Protein AF-A0A5C5FSL6-F1 (afdb_monomer_lite)

pLDDT: mean 75.65, std 17.58, range [35.94, 98.44]

Radius of gyration: 34.52 Å; chains: 1; bounding box: 88×38×96 Å

Foldseek 3Di:
DDLDQLQQQDAQPPPRHGLDDDDDDDDDDPDRSLQQWWADPVGGIHGVVQQVVQCVVPPDPPFFGADPNPRDGDHTHRLPDDPPVCVVVDDNPSVVSVVVSVVVVVVVVVVVVVVVVVVVVVVVVVVVVVVVVVVVVVVVVVVVVVVVVVVVPPDPDD

Secondary structure (DSSP, 8-state):
-----GGGG-B-TTT--BSSPSS---------GGGGEEE-TTS-EEEHHHHHHHHHHS--TTSPPBPTTT--B-PPEETT---HHHHTTS--HHHHHHHHHHHHHHHHHHHHHHHHHHHHHHHHHHHHHHHHHHHHHHHHHHHHHHHHHHHTT-----

Structure (mmCIF, N/CA/C/O backbone):
data_AF-A0A5C5FSL6-F1
#
_entry.id   AF-A0A5C5FSL6-F1
#
loop_
_atom_site.group_PDB
_atom_site.id
_atom_site.type_symbol
_atom_site.label_atom_id
_atom_site.label_alt_id
_atom_site.label_comp_id
_atom_site.label_asym_id
_atom_site.label_entity_id
_atom_site.label_seq_id
_atom_site.pdbx_PDB_ins_code
_atom_site.Cartn_x
_atom_site.Cartn_y
_atom_site.Cartn_z
_atom_site.occupancy
_atom_site.B_iso_or_equiv
_atom_site.auth_seq_id
_atom_site.auth_comp_id
_atom_site.auth_asym_id
_atom_site.auth_atom_id
_atom_site.pdbx_PDB_model_num
ATOM 1 N N . MET A 1 1 ? -10.355 3.421 -8.256 1.00 41.97 1 MET A N 1
ATOM 2 C CA . MET A 1 1 ? -10.537 2.371 -7.232 1.00 41.97 1 MET A CA 1
ATOM 3 C C . MET A 1 1 ? -11.224 3.028 -6.047 1.00 41.97 1 MET A C 1
ATOM 5 O O . MET A 1 1 ? -10.697 4.019 -5.565 1.00 41.97 1 MET A O 1
ATOM 9 N N . GLN A 1 2 ? -12.430 2.599 -5.669 1.00 42.56 2 GLN A N 1
ATOM 10 C CA . GLN A 1 2 ? -13.112 3.145 -4.487 1.00 42.56 2 GLN A CA 1
ATOM 11 C C . GLN A 1 2 ? -12.369 2.689 -3.229 1.00 42.56 2 GLN A C 1
ATOM 13 O O . GLN A 1 2 ? -12.046 1.508 -3.112 1.00 42.56 2 GLN A O 1
ATOM 18 N N . ALA A 1 3 ? -12.081 3.621 -2.320 1.00 44.28 3 ALA A N 1
ATOM 19 C CA . ALA A 1 3 ? -11.552 3.295 -1.005 1.00 44.28 3 ALA A CA 1
ATOM 20 C C . ALA A 1 3 ? -12.640 2.539 -0.231 1.00 44.28 3 ALA A C 1
ATOM 22 O O . ALA A 1 3 ? -13.701 3.093 0.054 1.00 44.28 3 ALA A O 1
ATOM 23 N N . THR A 1 4 ? -12.411 1.254 0.032 1.00 58.28 4 THR A N 1
ATOM 24 C CA . THR A 1 4 ? -13.246 0.451 0.929 1.00 58.28 4 THR A CA 1
ATOM 25 C C . THR A 1 4 ? -13.266 1.090 2.314 1.00 58.28 4 THR A C 1
ATOM 27 O O . THR A 1 4 ? -12.236 1.580 2.775 1.00 58.28 4 THR A O 1
ATOM 30 N N . ASP A 1 5 ? -14.433 1.096 2.964 1.00 59.47 5 ASP A N 1
ATOM 31 C CA . ASP A 1 5 ? -14.588 1.595 4.334 1.00 59.47 5 ASP A CA 1
ATOM 32 C C . ASP A 1 5 ? -13.542 0.923 5.247 1.00 59.47 5 ASP A C 1
ATOM 34 O O . ASP A 1 5 ? -13.546 -0.305 5.368 1.00 59.47 5 ASP A O 1
ATOM 38 N N . PRO A 1 6 ? -12.629 1.679 5.880 1.00 52.50 6 PRO A N 1
ATOM 39 C CA . PRO A 1 6 ? -11.586 1.112 6.731 1.00 52.50 6 PRO A CA 1
ATOM 40 C C . PRO A 1 6 ? -12.156 0.337 7.929 1.00 52.50 6 PRO A C 1
ATOM 42 O O . PRO A 1 6 ? -11.517 -0.601 8.411 1.00 52.50 6 PRO A O 1
ATOM 45 N N . LEU A 1 7 ? -13.381 0.653 8.368 1.00 59.31 7 LEU A N 1
ATOM 46 C CA . LEU A 1 7 ? -14.084 -0.102 9.407 1.00 59.31 7 LEU A CA 1
ATOM 47 C C . LEU A 1 7 ? -14.532 -1.493 8.938 1.00 59.31 7 LEU A C 1
ATOM 49 O O . LEU A 1 7 ? -14.718 -2.375 9.776 1.00 59.31 7 LEU A O 1
ATOM 53 N N . ALA A 1 8 ? -14.626 -1.740 7.626 1.00 60.78 8 ALA A N 1
ATOM 54 C CA . ALA A 1 8 ? -14.931 -3.065 7.080 1.00 60.78 8 ALA A CA 1
ATOM 55 C C . ALA A 1 8 ? -13.840 -4.104 7.394 1.00 60.78 8 ALA A C 1
ATOM 57 O O . ALA A 1 8 ? -14.095 -5.308 7.341 1.00 60.78 8 ALA A O 1
ATOM 58 N N . HIS A 1 9 ? -12.630 -3.654 7.737 1.00 62.28 9 HIS A N 1
ATOM 59 C CA . HIS A 1 9 ? -11.511 -4.524 8.101 1.00 62.28 9 HIS A CA 1
ATOM 60 C C . HIS A 1 9 ? -11.390 -4.763 9.609 1.00 62.28 9 HIS A C 1
ATOM 62 O O . HIS A 1 9 ? -10.619 -5.631 10.029 1.00 62.28 9 HIS A O 1
ATOM 68 N N . LEU A 1 10 ? -12.143 -4.030 10.435 1.00 72.12 10 LEU A N 1
ATOM 69 C CA . LEU A 1 10 ? -12.165 -4.276 11.870 1.00 72.12 10 LEU A CA 1
ATOM 70 C C . LEU A 1 10 ? -13.044 -5.489 12.166 1.00 72.12 10 LEU A C 1
ATOM 72 O O . LEU A 1 10 ? -14.210 -5.566 11.775 1.00 72.12 10 LEU A O 1
ATOM 76 N N . ALA A 1 11 ? -12.471 -6.442 12.894 1.00 81.25 11 ALA A N 1
ATOM 77 C CA . ALA A 1 11 ? -13.118 -7.694 13.238 1.00 81.25 11 ALA A CA 1
ATOM 78 C C . ALA A 1 11 ? -12.695 -8.177 14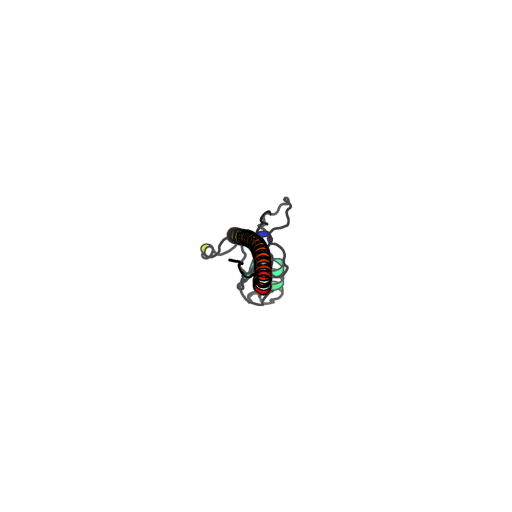.627 1.00 81.25 11 ALA A C 1
ATOM 80 O O . ALA A 1 11 ? -11.643 -7.798 15.147 1.00 81.25 11 ALA A O 1
ATOM 81 N N . CYS A 1 12 ? -13.487 -9.082 15.200 1.00 85.06 12 CYS A N 1
ATOM 82 C CA . CYS A 1 12 ? -13.090 -9.837 16.379 1.00 85.06 12 CYS A CA 1
ATOM 83 C C . CYS A 1 12 ? -11.735 -10.513 16.125 1.00 85.06 12 CYS A C 1
ATOM 85 O O . CYS A 1 12 ? -11.572 -11.274 15.171 1.00 85.06 12 CYS A O 1
ATOM 87 N N . SER A 1 13 ? -10.764 -10.278 17.000 1.00 88.56 13 SER A N 1
ATOM 88 C CA . SER A 1 13 ? -9.418 -10.834 16.886 1.00 88.56 13 SER A CA 1
ATOM 89 C C . SER A 1 13 ? -9.388 -12.359 17.037 1.00 88.56 13 SER A C 1
ATOM 91 O O . SER A 1 13 ? -8.465 -12.992 16.538 1.00 88.56 13 SER A O 1
ATOM 93 N N . SER A 1 14 ? -10.404 -12.948 17.678 1.00 86.94 14 SER A N 1
ATOM 94 C CA . SER A 1 14 ? -10.536 -14.400 17.849 1.00 86.94 14 SER A CA 1
ATOM 95 C C . SER A 1 14 ? -11.261 -15.060 16.670 1.00 86.94 14 SER A C 1
ATOM 97 O O . SER A 1 14 ? -10.677 -15.881 15.970 1.00 86.94 14 SER A O 1
ATOM 99 N N . CYS A 1 15 ? -12.514 -14.681 16.398 1.00 86.81 15 CYS A N 1
ATOM 100 C CA . CYS A 1 15 ? -13.349 -15.361 15.397 1.00 86.81 15 CYS A CA 1
ATOM 101 C C . CYS A 1 15 ? -13.423 -14.655 14.037 1.00 86.81 15 CYS A C 1
ATOM 103 O O . CYS A 1 15 ? -14.150 -15.104 13.156 1.00 86.81 15 CYS A O 1
ATOM 105 N N . ARG A 1 16 ? -12.717 -13.529 13.865 1.00 86.62 16 ARG A N 1
ATOM 106 C CA . ARG A 1 16 ? -12.700 -12.712 12.637 1.00 86.62 16 ARG A CA 1
ATOM 107 C C . ARG A 1 16 ? -14.075 -12.203 12.185 1.00 86.62 16 ARG A C 1
ATOM 109 O O . ARG A 1 16 ? -14.218 -11.746 11.056 1.00 86.62 16 ARG A O 1
ATOM 116 N N . ARG A 1 17 ? -15.078 -12.208 13.072 1.00 81.69 17 ARG A N 1
ATOM 117 C CA . ARG A 1 17 ? -16.389 -11.599 12.809 1.00 81.69 17 ARG A CA 1
ATOM 118 C C . ARG A 1 17 ? -16.235 -10.080 12.628 1.00 81.69 17 ARG A C 1
ATOM 120 O O . ARG A 1 17 ? -15.733 -9.453 13.563 1.00 81.69 17 ARG A O 1
ATOM 127 N N . PRO A 1 18 ? -16.671 -9.494 11.501 1.00 76.12 18 PRO A N 1
ATOM 128 C CA . PRO A 1 18 ? -16.551 -8.057 11.256 1.00 76.12 18 PRO A CA 1
ATOM 129 C C . PRO A 1 18 ? -17.423 -7.236 12.217 1.00 76.12 18 PRO A C 1
ATOM 131 O O . PRO A 1 18 ? -18.457 -7.719 12.689 1.00 76.12 18 PRO A O 1
ATOM 134 N N . LEU A 1 19 ? -16.994 -6.002 12.505 1.00 72.25 19 LEU A N 1
ATOM 135 C CA . LEU A 1 19 ? -17.724 -5.048 13.355 1.00 72.25 19 LEU A CA 1
ATOM 136 C C . LEU A 1 19 ? -18.969 -4.483 12.652 1.00 72.25 19 LEU A C 1
ATOM 138 O O . LEU A 1 19 ? -19.994 -4.271 13.299 1.00 72.25 19 LEU A O 1
ATOM 142 N N . SER A 1 20 ? -18.901 -4.305 11.332 1.00 62.84 20 SER A N 1
ATOM 143 C CA . SER A 1 20 ? -20.028 -3.887 10.494 1.00 62.84 20 SER A CA 1
ATOM 144 C C . SER A 1 20 ? -20.651 -5.108 9.804 1.00 62.84 20 SER A C 1
ATOM 146 O O . SER A 1 20 ? -19.923 -5.868 9.157 1.00 62.84 20 SER A O 1
ATOM 148 N N . PRO A 1 21 ? -21.972 -5.347 9.911 1.00 54.06 21 PRO A N 1
ATOM 149 C CA . PRO A 1 21 ? -22.616 -6.397 9.132 1.00 54.06 21 PRO A CA 1
ATOM 150 C C . PRO A 1 21 ? -22.568 -6.056 7.628 1.00 54.06 21 PRO A C 1
ATOM 152 O O . PRO A 1 21 ? -22.703 -4.885 7.266 1.00 54.06 21 PRO A O 1
ATOM 155 N N . PRO A 1 22 ? -22.396 -7.052 6.738 1.00 44.75 22 PRO A N 1
ATOM 156 C CA . PRO A 1 22 ? -22.516 -6.836 5.301 1.00 44.75 22 PRO A CA 1
ATOM 157 C C . PRO A 1 22 ? -23.948 -6.380 4.999 1.00 44.75 22 PRO A C 1
ATOM 159 O O . PRO A 1 22 ? -24.905 -6.971 5.492 1.00 44.75 22 PRO A O 1
ATOM 162 N N . GLY A 1 23 ? -24.074 -5.276 4.263 1.00 53.53 23 GLY A N 1
ATOM 163 C CA . GLY A 1 23 ? -25.285 -4.466 4.178 1.00 53.53 23 GLY A CA 1
ATOM 164 C C . GLY A 1 23 ? -26.595 -5.232 3.989 1.00 53.53 23 GLY A C 1
ATOM 165 O O . GLY A 1 23 ? -26.817 -5.842 2.953 1.00 53.53 23 GLY A O 1
ATOM 166 N N . THR A 1 24 ? -27.504 -5.059 4.944 1.00 39.22 24 THR A N 1
ATOM 167 C CA . THR A 1 24 ? -28.953 -5.020 4.716 1.00 39.22 24 THR A CA 1
ATOM 168 C C . THR A 1 24 ? -29.563 -4.153 5.805 1.00 39.22 24 THR A C 1
ATOM 170 O O . THR A 1 24 ? -29.466 -4.462 6.993 1.00 39.22 24 THR A O 1
ATOM 173 N N . ALA A 1 25 ? -30.181 -3.049 5.389 1.00 49.97 25 ALA A N 1
ATOM 174 C CA . ALA A 1 25 ? -31.163 -2.360 6.202 1.00 49.97 25 ALA A CA 1
ATOM 175 C C . ALA A 1 25 ? -32.283 -3.337 6.606 1.00 49.97 25 ALA A C 1
ATOM 177 O O . ALA A 1 25 ? -32.584 -4.278 5.871 1.00 49.97 25 ALA A O 1
ATOM 178 N N . SER A 1 26 ? -32.921 -3.025 7.736 1.00 42.59 26 SER A N 1
ATOM 179 C CA . SER A 1 26 ? -34.169 -3.611 8.244 1.00 42.59 26 SER A CA 1
ATOM 180 C C . SER A 1 26 ? -34.020 -4.880 9.086 1.00 42.59 26 SER A C 1
ATOM 182 O O . SER A 1 26 ? -34.037 -5.995 8.574 1.00 42.59 26 SER A O 1
ATOM 184 N N . SER A 1 27 ? -33.979 -4.705 10.412 1.00 37.62 27 SER A N 1
ATOM 185 C CA . SER A 1 27 ? -35.027 -5.197 11.332 1.00 37.62 27 SER A CA 1
ATOM 186 C C . SER A 1 27 ? -34.650 -4.914 12.795 1.00 37.62 27 SER A C 1
ATOM 188 O O . SER A 1 27 ? -33.795 -5.567 13.381 1.00 37.62 27 SER A O 1
ATOM 190 N N . SER A 1 28 ? -35.289 -3.885 13.357 1.00 38.72 28 SER A N 1
ATOM 191 C CA . SER A 1 28 ? -35.774 -3.795 14.745 1.00 38.72 28 SER A CA 1
ATOM 192 C C . SER A 1 28 ? -35.052 -4.612 15.832 1.00 38.72 28 SER A C 1
ATOM 194 O O . SER A 1 28 ? -35.564 -5.635 16.269 1.00 38.72 28 SER A O 1
ATOM 196 N N . THR A 1 29 ? -33.923 -4.120 16.342 1.00 37.44 29 THR A N 1
ATOM 197 C CA . THR A 1 29 ? -33.627 -3.970 17.784 1.00 37.44 29 THR A CA 1
ATOM 198 C C . THR A 1 29 ? -32.429 -3.022 17.876 1.00 37.44 29 THR A C 1
ATOM 200 O O . THR A 1 29 ? -31.380 -3.293 17.304 1.00 37.44 29 THR A O 1
ATOM 203 N N . SER A 1 30 ? -32.602 -1.874 18.530 1.00 35.94 30 SER A N 1
ATOM 204 C CA . SER A 1 30 ? -31.620 -0.786 18.652 1.00 35.94 30 SER A CA 1
ATOM 205 C C . SER A 1 30 ? -30.442 -1.171 19.564 1.00 35.94 30 SER A C 1
ATOM 207 O O . SER A 1 30 ? -30.271 -0.601 20.640 1.00 35.94 30 SER A O 1
ATOM 209 N N . LEU A 1 31 ? -29.635 -2.154 19.171 1.00 44.19 31 LEU A N 1
ATOM 210 C CA . LEU A 1 31 ? -28.354 -2.441 19.812 1.00 44.19 31 LEU A CA 1
ATOM 211 C C . LEU A 1 31 ? -27.254 -2.060 18.825 1.00 44.19 31 LEU A C 1
ATOM 213 O O . LEU A 1 31 ? -27.114 -2.661 17.761 1.00 44.19 31 LEU A O 1
ATOM 217 N N . ASN A 1 32 ? -26.530 -0.994 19.155 1.00 49.75 32 ASN A N 1
ATOM 218 C CA . ASN A 1 32 ? -25.402 -0.502 18.377 1.00 49.75 32 ASN A CA 1
ATOM 219 C C . ASN A 1 32 ? -24.405 -1.669 18.208 1.00 49.75 32 ASN A C 1
ATOM 221 O O . ASN A 1 32 ? -23.984 -2.209 19.220 1.00 49.75 32 ASN A O 1
ATOM 225 N N . PRO A 1 33 ? -24.019 -2.128 17.005 1.00 51.59 33 PRO A N 1
ATOM 226 C CA . PRO A 1 33 ? -23.185 -3.329 16.862 1.00 51.59 33 PRO A CA 1
ATOM 227 C C . PRO A 1 33 ? -21.844 -3.225 17.607 1.00 51.59 33 PRO A C 1
ATOM 229 O O . PRO A 1 33 ? -21.313 -4.246 18.031 1.00 51.59 33 PRO A O 1
ATOM 232 N N . ALA A 1 34 ? -21.348 -2.005 17.850 1.00 51.34 34 ALA A N 1
ATOM 233 C CA . ALA A 1 34 ? -20.196 -1.721 18.706 1.00 51.34 34 ALA A CA 1
ATOM 234 C C . ALA A 1 34 ? -20.398 -2.099 20.190 1.00 51.34 34 ALA A C 1
ATOM 236 O O . ALA A 1 34 ? -19.420 -2.442 20.847 1.00 51.34 34 ALA A O 1
ATOM 237 N N . SER A 1 35 ? -21.640 -2.122 20.695 1.00 55.00 35 SER A N 1
ATOM 238 C CA . SER A 1 35 ? -21.978 -2.559 22.062 1.00 55.00 35 SER A CA 1
ATOM 239 C C . SER A 1 35 ? -21.841 -4.065 22.278 1.00 55.00 35 SER A C 1
ATOM 241 O O . SER A 1 35 ? -21.949 -4.565 23.395 1.00 55.00 35 SER A O 1
ATOM 243 N N . LEU A 1 36 ? -21.583 -4.811 21.201 1.00 69.81 36 LEU A N 1
ATOM 244 C CA . LEU A 1 36 ? -21.291 -6.239 21.239 1.00 69.81 36 LEU A CA 1
ATOM 245 C C . LEU A 1 36 ? -19.790 -6.527 21.185 1.00 69.81 36 LEU A C 1
ATOM 247 O O . LEU A 1 36 ? -19.421 -7.695 21.053 1.00 69.81 36 LEU A O 1
ATOM 251 N N . PHE A 1 37 ? -18.928 -5.509 21.245 1.00 79.31 37 PHE A N 1
ATOM 252 C CA . PHE A 1 37 ? -17.482 -5.690 21.231 1.00 79.31 37 PHE A CA 1
ATOM 253 C C . PHE A 1 37 ? -16.823 -5.056 22.455 1.00 79.31 37 PHE A C 1
ATOM 255 O O . PHE A 1 37 ? -17.210 -3.993 22.936 1.00 79.31 37 PHE A O 1
ATOM 262 N N . SER A 1 38 ? -15.774 -5.709 22.941 1.00 81.94 38 SER A N 1
ATOM 263 C CA . SER A 1 38 ? -14.964 -5.233 24.057 1.00 81.94 38 SER A CA 1
ATOM 264 C C . SER A 1 38 ? -13.490 -5.223 23.679 1.00 81.94 38 SER A C 1
ATOM 266 O O . SER A 1 38 ? -13.022 -6.074 22.918 1.00 81.94 38 SER A O 1
ATOM 268 N N . LEU A 1 39 ? -12.755 -4.265 24.230 1.00 83.06 39 LEU A N 1
ATOM 269 C CA . LEU A 1 39 ? -11.311 -4.158 24.110 1.00 83.06 39 LEU A CA 1
ATOM 270 C C . LEU A 1 39 ? -10.649 -4.846 25.307 1.00 83.06 39 LEU A C 1
ATOM 272 O O . LEU A 1 39 ? -10.940 -4.531 26.461 1.00 83.06 39 LEU A O 1
ATOM 276 N N . ALA A 1 40 ? -9.758 -5.793 25.027 1.00 84.94 40 ALA A N 1
ATOM 277 C CA . ALA A 1 40 ? -8.906 -6.401 26.041 1.00 84.94 40 ALA A CA 1
ATOM 278 C C . ALA A 1 40 ? -7.705 -5.490 26.375 1.00 84.94 40 ALA A C 1
ATOM 280 O O . ALA A 1 40 ? -7.281 -4.715 25.516 1.00 84.94 40 ALA A O 1
ATOM 281 N N . PRO A 1 41 ? -7.070 -5.631 27.555 1.00 80.56 41 PRO A N 1
ATOM 282 C CA . PRO A 1 41 ? -5.904 -4.821 27.946 1.00 80.56 41 PRO A CA 1
ATOM 283 C C . PRO A 1 41 ? -4.716 -4.920 26.978 1.00 80.56 41 PRO A C 1
ATOM 285 O O . PRO A 1 41 ? -3.907 -4.009 26.866 1.00 80.56 41 PRO A O 1
ATOM 288 N N . CYS A 1 42 ? -4.619 -6.038 26.259 1.00 81.94 42 CYS A N 1
ATOM 289 C CA . CYS A 1 42 ? -3.621 -6.283 25.219 1.00 81.94 42 CYS A CA 1
ATOM 290 C C . CYS A 1 42 ? -3.952 -5.631 23.862 1.00 81.94 42 CYS A C 1
ATOM 292 O O . CYS A 1 42 ? -3.216 -5.838 22.902 1.00 81.94 42 CYS A O 1
ATOM 294 N N . GLY A 1 43 ? -5.066 -4.901 23.747 1.00 81.00 43 GLY A N 1
ATOM 295 C CA . GLY A 1 43 ? -5.494 -4.227 22.517 1.00 81.00 43 GLY A CA 1
ATOM 296 C C . GLY A 1 43 ? -6.311 -5.087 21.545 1.00 81.00 43 GLY A C 1
ATOM 297 O O . GLY A 1 43 ? -6.718 -4.595 20.496 1.00 81.00 43 GLY A O 1
ATOM 298 N N . HIS A 1 44 ? -6.594 -6.354 21.865 1.00 86.19 44 HIS A N 1
ATOM 299 C CA . HIS A 1 44 ? -7.462 -7.192 21.033 1.00 86.19 44 HIS A CA 1
ATOM 300 C C . HIS A 1 44 ? -8.936 -6.800 21.171 1.00 86.19 44 HIS A C 1
ATOM 302 O O . HIS A 1 44 ? -9.450 -6.652 22.281 1.00 86.19 44 HIS A O 1
ATOM 308 N N . ILE A 1 45 ? -9.626 -6.708 20.035 1.00 86.00 45 ILE A N 1
ATOM 309 C CA . ILE A 1 45 ? -11.068 -6.452 19.960 1.00 86.00 45 ILE A CA 1
ATOM 310 C C . ILE A 1 45 ? -11.791 -7.799 19.947 1.00 86.00 45 ILE A C 1
ATOM 312 O O . ILE A 1 45 ? -11.515 -8.645 19.097 1.00 86.00 45 ILE A O 1
ATOM 316 N N . LEU A 1 46 ? -12.722 -8.026 20.867 1.00 85.12 46 LEU A N 1
ATOM 317 C CA . LEU A 1 46 ? -13.418 -9.304 21.034 1.00 85.12 46 LEU A CA 1
ATOM 318 C C . LEU A 1 46 ? -14.927 -9.099 20.947 1.00 85.12 46 LEU A C 1
ATOM 320 O O . LEU A 1 46 ? -15.445 -8.156 21.529 1.00 85.12 46 LEU A O 1
ATOM 324 N N . CYS A 1 47 ? -15.638 -9.980 20.242 1.00 84.69 47 CYS A N 1
ATOM 325 C CA . CYS A 1 47 ? -17.101 -9.954 20.231 1.00 84.69 47 CYS A CA 1
ATOM 326 C C . CYS A 1 47 ? -17.686 -10.635 21.480 1.00 84.69 47 CYS A C 1
ATOM 328 O O . CYS A 1 47 ? -17.063 -11.536 22.042 1.00 84.69 47 CYS A O 1
ATOM 330 N N . GLY A 1 48 ? -18.916 -10.268 21.844 1.00 79.75 48 GLY A N 1
ATOM 331 C CA . GLY A 1 48 ? -19.670 -10.792 22.987 1.00 79.75 48 GLY A CA 1
ATOM 332 C C . GLY A 1 48 ? -19.649 -12.322 23.124 1.00 79.75 48 GLY A C 1
ATOM 333 O O . GLY A 1 48 ? -19.407 -12.833 24.210 1.00 79.75 48 GLY A O 1
ATOM 334 N N . PRO A 1 49 ? -19.832 -13.102 22.042 1.00 81.38 49 PRO A N 1
ATOM 335 C CA . PRO A 1 49 ? -19.711 -14.559 22.117 1.00 81.38 49 PRO A CA 1
ATOM 336 C C . PRO A 1 49 ? -18.318 -15.050 22.543 1.00 81.38 49 PRO A C 1
ATOM 338 O O . PRO A 1 49 ? -18.209 -15.966 23.355 1.00 81.38 49 PRO A O 1
ATOM 341 N N . CYS A 1 50 ? -17.251 -14.434 22.022 1.00 81.44 50 CYS A N 1
ATOM 342 C CA . CYS A 1 50 ? -15.874 -14.797 22.360 1.00 81.44 50 CYS A CA 1
ATOM 343 C C . CYS A 1 50 ? -15.485 -14.354 23.776 1.00 81.44 50 CYS A C 1
ATOM 345 O O . CYS A 1 50 ? -14.627 -14.986 24.384 1.00 81.44 50 CYS A O 1
ATOM 347 N N . THR A 1 51 ? -16.099 -13.292 24.303 1.00 76.94 51 THR A N 1
ATOM 348 C CA . THR A 1 51 ? -15.893 -12.847 25.689 1.00 76.94 51 THR A CA 1
ATOM 349 C C . THR A 1 51 ? -16.719 -13.670 26.681 1.00 76.94 51 THR A C 1
ATOM 351 O O . THR A 1 51 ? -16.200 -14.067 27.720 1.00 76.94 51 THR A O 1
ATOM 354 N N . ASN A 1 52 ? -17.966 -14.019 26.351 1.00 71.94 52 ASN A N 1
ATOM 355 C CA . ASN A 1 52 ? -18.838 -14.820 27.217 1.00 71.94 52 ASN A CA 1
ATOM 356 C C . ASN A 1 52 ? -18.321 -16.247 27.420 1.00 71.94 52 ASN A C 1
ATOM 358 O O . ASN A 1 52 ? -18.346 -16.735 28.546 1.00 71.94 52 ASN A O 1
ATOM 362 N N . ALA A 1 53 ? -17.788 -16.884 26.367 1.00 65.25 53 ALA A N 1
ATOM 363 C CA . ALA A 1 53 ? -17.147 -18.200 26.472 1.00 65.25 53 ALA A CA 1
ATOM 364 C C . ALA A 1 53 ? -16.013 -18.217 27.516 1.00 65.25 53 ALA A C 1
ATOM 366 O O . ALA A 1 53 ? -15.749 -19.232 28.161 1.00 65.25 53 ALA A O 1
ATOM 367 N N . LEU A 1 54 ? -15.370 -17.067 27.699 1.00 65.75 54 LEU A N 1
ATOM 368 C CA . LEU A 1 54 ? -14.265 -16.852 28.616 1.00 65.75 54 LEU A CA 1
ATOM 369 C C . LEU A 1 54 ? -14.721 -16.716 30.063 1.00 65.75 54 LEU A C 1
ATOM 371 O O . LEU A 1 54 ? -14.175 -17.394 30.928 1.00 65.75 54 LEU A O 1
ATOM 375 N N . VAL A 1 55 ? -15.764 -15.917 30.298 1.00 62.00 55 VAL A N 1
ATOM 376 C CA . VAL A 1 55 ? -16.381 -15.762 31.623 1.00 62.00 55 VAL A CA 1
ATOM 377 C C . VAL A 1 55 ? -16.912 -17.102 32.134 1.00 62.00 55 VAL A C 1
ATOM 379 O O . VAL A 1 55 ? -16.735 -17.425 33.303 1.00 62.00 55 VAL A O 1
ATOM 382 N N . THR A 1 56 ? -17.500 -17.925 31.259 1.00 57.78 56 THR A N 1
ATOM 383 C CA . THR A 1 56 ? -17.983 -19.264 31.637 1.00 57.78 56 THR A CA 1
ATOM 384 C C . THR A 1 56 ? -16.868 -20.277 31.906 1.00 57.78 56 THR A C 1
ATOM 386 O O . THR A 1 56 ? -17.093 -21.225 32.653 1.00 57.78 56 THR A O 1
ATOM 389 N N . ALA A 1 57 ? -15.684 -20.103 31.308 1.00 56.88 57 ALA A N 1
ATOM 390 C CA . ALA A 1 57 ? -14.542 -21.001 31.504 1.00 56.88 57 ALA A CA 1
ATOM 391 C C . ALA A 1 57 ? -13.745 -20.667 32.778 1.00 56.88 57 ALA A C 1
ATOM 393 O O . ALA A 1 57 ? -13.171 -21.551 33.414 1.00 56.88 57 ALA A O 1
ATOM 394 N N . THR A 1 58 ? -13.718 -19.396 33.181 1.00 57.59 58 THR A N 1
ATOM 395 C CA . THR A 1 58 ? -13.161 -18.967 34.465 1.00 57.59 58 THR A CA 1
ATOM 396 C C . THR A 1 58 ? -14.186 -19.207 35.574 1.00 57.59 58 THR A C 1
ATOM 398 O O . THR A 1 58 ? -14.999 -18.344 35.878 1.00 57.59 58 THR A O 1
ATOM 401 N N . HIS A 1 59 ? -14.143 -20.383 36.205 1.00 52.88 59 HIS A N 1
ATOM 402 C CA . HIS A 1 59 ? -15.024 -20.812 37.308 1.00 52.88 59 HIS A CA 1
ATOM 403 C C . HIS A 1 59 ? -14.956 -19.968 38.606 1.00 52.88 59 HIS A C 1
ATOM 405 O O . HIS A 1 59 ? -15.439 -20.411 39.646 1.00 52.88 59 HIS A O 1
ATOM 411 N N . SER A 1 60 ? -14.365 -18.771 38.581 1.00 55.12 60 SER A N 1
ATOM 412 C CA . SER A 1 60 ? -14.262 -17.886 39.741 1.00 55.12 60 SER A CA 1
ATOM 413 C C . SER A 1 60 ? -14.831 -16.505 39.402 1.00 55.12 60 SER A C 1
ATOM 415 O O . SER A 1 60 ? -14.308 -15.862 38.490 1.00 55.12 60 SER A O 1
ATOM 417 N N . PRO A 1 61 ? -15.862 -16.026 40.123 1.00 57.53 61 PRO A N 1
ATOM 418 C CA . PRO A 1 61 ? -16.492 -14.729 39.869 1.00 57.53 61 PRO A CA 1
ATOM 419 C C . PRO A 1 61 ? -15.552 -13.528 40.082 1.00 57.53 61 PRO A C 1
ATOM 421 O O . PRO A 1 61 ? -15.847 -12.449 39.579 1.00 57.53 61 PRO A O 1
ATOM 424 N N . ASP A 1 62 ? -14.411 -13.722 40.755 1.00 59.22 62 ASP A N 1
ATOM 425 C CA . ASP A 1 62 ? -13.405 -12.679 41.017 1.00 59.22 62 ASP A CA 1
ATOM 426 C C . ASP A 1 62 ? -12.183 -12.732 40.081 1.00 59.22 62 ASP A C 1
ATOM 428 O O . ASP A 1 62 ? -11.296 -11.878 40.154 1.00 59.22 62 ASP A O 1
ATOM 432 N N . ALA A 1 63 ? -12.088 -13.729 39.195 1.00 66.44 63 ALA A N 1
ATOM 433 C CA . ALA A 1 63 ? -10.958 -13.826 38.279 1.00 66.44 63 ALA A CA 1
ATOM 434 C C . ALA A 1 63 ? -11.178 -12.926 37.059 1.00 66.44 63 ALA A C 1
ATOM 436 O O . ALA A 1 63 ? -12.140 -13.088 36.308 1.00 66.44 63 ALA A O 1
ATOM 437 N N . ALA A 1 64 ? -10.246 -12.002 36.816 1.00 71.94 64 ALA A N 1
ATOM 438 C CA . ALA A 1 64 ? -10.264 -11.214 35.593 1.00 71.94 64 ALA A CA 1
ATOM 439 C C . ALA A 1 64 ? -10.173 -12.142 34.359 1.00 71.94 64 ALA A C 1
ATOM 441 O O . ALA A 1 64 ? -9.379 -13.094 34.370 1.00 71.94 64 ALA A O 1
ATOM 442 N N . PRO A 1 65 ? -10.960 -11.889 33.298 1.00 76.62 65 PRO A N 1
ATOM 443 C CA . PRO A 1 65 ? -10.963 -12.730 32.109 1.00 76.62 65 PRO A CA 1
ATOM 444 C C . PRO A 1 65 ? -9.610 -12.675 31.385 1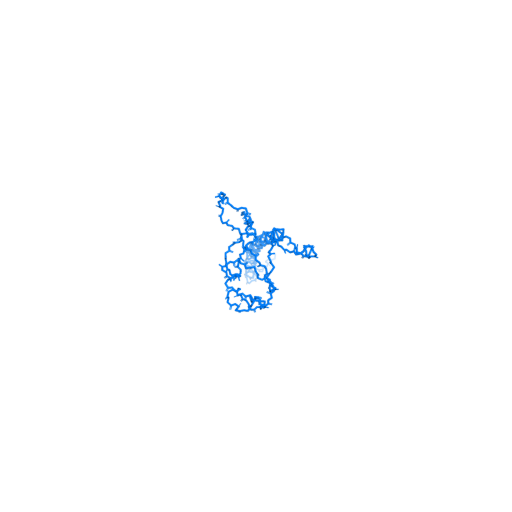.00 76.62 65 PRO A C 1
ATOM 446 O O . PRO A 1 65 ? -8.882 -11.680 31.431 1.00 76.62 65 PRO A O 1
ATOM 449 N N . LEU A 1 66 ? -9.271 -13.770 30.707 1.00 83.44 66 LEU A N 1
ATOM 450 C CA . LEU A 1 66 ? -8.071 -13.896 29.878 1.00 83.44 66 LEU A CA 1
ATOM 451 C C . LEU A 1 66 ? -8.384 -13.491 28.432 1.00 83.44 66 LEU A C 1
ATOM 453 O O . LEU A 1 66 ? -9.475 -13.714 27.923 1.00 83.44 66 LEU A O 1
ATOM 457 N N . CYS A 1 67 ? -7.430 -12.922 27.708 1.00 84.00 67 CYS A N 1
ATOM 458 C CA . CYS A 1 67 ? -7.595 -12.727 26.272 1.00 84.00 67 CYS A CA 1
ATOM 459 C C . CYS A 1 67 ? -7.525 -14.090 25.551 1.00 84.00 67 CYS A C 1
ATOM 461 O O . CYS A 1 67 ? -6.520 -14.785 25.705 1.00 84.00 67 CYS A O 1
ATOM 463 N N . PRO A 1 68 ? -8.487 -14.464 24.685 1.00 82.88 68 PRO A N 1
ATOM 464 C CA . PRO A 1 68 ? -8.463 -15.754 23.989 1.00 82.88 68 PRO A CA 1
ATOM 465 C C . PRO A 1 68 ? -7.406 -15.811 22.877 1.00 82.88 68 PRO A C 1
ATOM 467 O O . PRO A 1 68 ? -7.170 -16.869 22.307 1.00 82.88 68 PRO A O 1
ATOM 470 N N . VAL A 1 69 ? -6.795 -14.672 22.537 1.00 85.06 69 VAL A N 1
ATOM 471 C CA . VAL A 1 69 ? -5.775 -14.577 21.485 1.00 85.06 69 VAL A CA 1
ATOM 472 C C . VAL A 1 69 ? -4.363 -14.707 22.054 1.00 85.06 69 VAL A C 1
ATOM 474 O O . VAL A 1 69 ? -3.520 -15.354 21.445 1.00 85.06 69 VAL A O 1
ATOM 477 N N . CYS A 1 70 ? -4.090 -14.097 23.211 1.00 87.06 70 CYS A N 1
ATOM 478 C CA . CYS A 1 70 ? -2.731 -14.008 23.767 1.00 87.06 70 CYS A CA 1
ATOM 479 C C . CYS A 1 70 ? -2.615 -14.376 25.254 1.00 87.06 70 CYS A C 1
ATOM 481 O O . CYS A 1 70 ? -1.522 -14.317 25.805 1.00 87.06 70 CYS A O 1
ATOM 483 N N . GLY A 1 71 ? -3.718 -14.721 25.925 1.00 83.94 71 GLY A N 1
ATOM 484 C CA . GLY A 1 71 ? -3.720 -15.136 27.330 1.00 83.94 71 GLY A CA 1
ATOM 485 C C . GLY A 1 71 ? -3.510 -14.014 28.351 1.00 83.94 71 GLY A C 1
ATOM 486 O O . GLY A 1 71 ? -3.488 -14.293 29.542 1.00 83.94 71 GLY A O 1
ATOM 487 N N . VAL A 1 72 ? -3.375 -12.750 27.933 1.00 85.12 72 VAL A N 1
ATOM 488 C CA . VAL A 1 72 ? -3.237 -11.620 28.868 1.00 85.12 72 VAL A CA 1
ATOM 489 C C . VAL A 1 72 ? -4.503 -11.477 29.708 1.00 85.12 72 VAL A C 1
ATOM 491 O O . VAL A 1 72 ? -5.600 -11.367 29.159 1.00 85.12 72 VAL A O 1
ATOM 494 N N . GLN A 1 73 ? -4.341 -11.459 31.028 1.00 85.12 73 GLN A N 1
ATOM 495 C CA . GLN A 1 73 ? -5.430 -11.287 31.980 1.00 85.12 73 GLN A CA 1
ATOM 496 C C . GLN A 1 73 ? -5.766 -9.806 32.185 1.00 85.12 73 GLN A C 1
ATOM 498 O O . GLN A 1 73 ? -4.867 -8.975 32.313 1.00 85.12 73 GLN A O 1
ATOM 503 N N . GLY A 1 74 ? -7.054 -9.473 32.261 1.00 81.94 74 GLY A N 1
ATOM 504 C CA . GLY A 1 74 ? -7.504 -8.174 32.757 1.00 81.94 74 GLY A CA 1
ATOM 505 C C . GLY A 1 74 ? -8.922 -7.810 32.331 1.00 81.94 74 GLY A C 1
ATOM 506 O O . GLY A 1 74 ? -9.615 -8.583 31.676 1.00 81.94 74 GLY A O 1
ATOM 507 N N . HIS A 1 75 ? -9.371 -6.629 32.751 1.00 80.19 75 HIS A N 1
ATOM 508 C CA . HIS A 1 75 ? -10.752 -6.206 32.540 1.00 80.19 75 HIS A CA 1
ATOM 509 C C . HIS A 1 75 ? -11.021 -5.878 31.067 1.00 80.19 75 HIS A C 1
ATOM 511 O O . HIS A 1 75 ? -10.237 -5.186 30.417 1.00 80.19 75 HIS A O 1
ATOM 517 N N . LEU A 1 76 ? -12.138 -6.384 30.550 1.00 78.75 76 LEU A N 1
ATOM 518 C CA . LEU A 1 76 ? -12.611 -6.072 29.209 1.00 78.75 76 LEU A CA 1
ATOM 519 C C . LEU A 1 76 ? -13.405 -4.771 29.268 1.00 78.75 76 LEU A C 1
ATOM 521 O O . LEU A 1 76 ? -14.339 -4.660 30.055 1.00 78.75 76 LEU A O 1
ATOM 525 N N . VAL A 1 77 ? -13.050 -3.805 28.427 1.00 77.88 77 VAL A N 1
ATOM 526 C CA . VAL A 1 77 ? -13.761 -2.524 28.349 1.00 77.88 77 VAL A CA 1
ATOM 527 C C . VAL A 1 77 ? -14.710 -2.578 27.154 1.00 77.88 77 VAL A C 1
ATOM 529 O O . VAL A 1 77 ? -14.228 -2.725 26.027 1.00 77.88 77 VAL A O 1
ATOM 532 N N . PRO A 1 78 ? -16.038 -2.492 27.344 1.00 76.00 78 PRO A N 1
ATOM 533 C CA . PRO A 1 78 ? -16.965 -2.336 26.228 1.00 76.00 78 PRO A CA 1
ATOM 534 C C . PRO A 1 78 ? -16.593 -1.090 25.419 1.00 76.00 78 PRO A C 1
ATOM 536 O O . PRO A 1 78 ? -16.343 -0.026 25.989 1.00 76.00 78 PRO A O 1
ATOM 539 N N . LEU A 1 79 ? -16.521 -1.222 24.093 1.00 67.75 79 LEU A N 1
ATOM 540 C CA . LEU A 1 79 ? -16.093 -0.135 23.198 1.00 67.75 79 LEU A CA 1
ATOM 541 C C . LEU A 1 79 ? -17.024 1.090 23.251 1.00 67.75 79 LEU A C 1
ATOM 543 O O . LEU A 1 79 ? -16.626 2.191 22.886 1.00 67.75 79 LEU A O 1
ATOM 547 N N . ASP A 1 80 ? -18.246 0.896 23.728 1.00 66.19 80 ASP A N 1
ATOM 548 C CA . ASP A 1 80 ? -19.306 1.880 23.905 1.00 66.19 80 ASP A CA 1
ATOM 549 C C . ASP A 1 80 ? -19.380 2.488 25.321 1.00 66.19 80 ASP A C 1
ATOM 551 O O . ASP A 1 80 ? -20.126 3.445 25.522 1.00 66.19 80 ASP A O 1
ATOM 555 N N . GLN A 1 81 ? -18.616 1.984 26.302 1.00 60.91 81 GLN A N 1
ATOM 556 C CA . GLN A 1 81 ? -18.736 2.382 27.718 1.00 60.91 81 GLN A CA 1
ATOM 557 C C . GLN A 1 81 ? -17.392 2.711 28.385 1.00 60.91 81 GLN A C 1
ATOM 559 O O . GLN A 1 81 ? -17.125 2.309 29.519 1.00 60.91 81 GLN A O 1
ATOM 564 N N . ALA A 1 82 ? -16.534 3.486 27.719 1.00 60.53 82 ALA A N 1
ATOM 565 C CA . ALA A 1 82 ? -15.390 4.080 28.407 1.00 60.53 82 ALA A CA 1
ATOM 566 C C . ALA A 1 82 ? -15.887 5.042 29.516 1.00 60.53 82 ALA A C 1
ATOM 568 O O . ALA A 1 82 ? -16.744 5.891 29.233 1.00 60.53 82 ALA A O 1
ATOM 569 N N . PRO A 1 83 ? -15.367 4.955 30.761 1.00 63.97 83 PRO A N 1
ATOM 570 C CA . PRO A 1 83 ? -15.675 5.920 31.814 1.00 63.97 83 PRO A CA 1
ATOM 571 C C . PRO A 1 83 ? -15.409 7.349 31.332 1.00 63.97 83 PRO A C 1
ATOM 573 O O . PRO A 1 83 ? -14.400 7.600 30.673 1.00 63.97 83 PRO A O 1
ATOM 576 N N . SER A 1 84 ? -16.278 8.302 31.675 1.00 68.44 84 SER A N 1
ATOM 577 C CA . SER A 1 84 ? -16.161 9.703 31.227 1.00 68.44 84 SER A CA 1
ATOM 578 C C . SER A 1 84 ? -14.802 10.335 31.556 1.00 68.44 84 SER A C 1
ATOM 580 O O . SER A 1 84 ? -14.302 11.161 30.795 1.00 68.44 84 SER A O 1
ATOM 582 N N . SER A 1 85 ? -14.154 9.886 32.636 1.00 69.94 85 SER A N 1
ATOM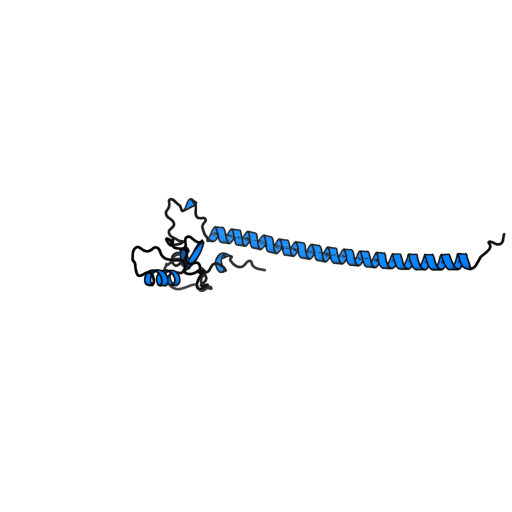 583 C CA . SER A 1 85 ? -12.803 10.293 33.030 1.00 69.94 85 SER A CA 1
ATOM 584 C C . SER A 1 85 ? -11.701 9.877 32.056 1.00 69.94 85 SER A C 1
ATOM 586 O O . SER A 1 85 ? -10.651 10.502 32.075 1.00 69.94 85 SER A O 1
ATOM 588 N N . VAL A 1 86 ? -11.908 8.864 31.212 1.00 62.03 86 VAL A N 1
ATOM 589 C CA . VAL A 1 86 ? -10.922 8.381 30.225 1.00 62.03 86 VAL A CA 1
ATOM 590 C C . VAL A 1 86 ? -11.424 8.473 28.788 1.00 62.03 86 VAL A C 1
ATOM 592 O O . VAL A 1 86 ? -10.655 8.216 27.870 1.00 62.03 86 VAL A O 1
ATOM 595 N N . GLN A 1 87 ? -12.675 8.889 28.557 1.00 65.44 87 GLN A N 1
ATOM 596 C CA . GLN A 1 87 ? -13.222 9.075 27.205 1.00 65.44 87 GLN A CA 1
ATOM 597 C C . GLN A 1 87 ? -12.358 9.993 26.336 1.00 65.44 87 GLN A C 1
ATOM 599 O O . GLN A 1 87 ? -12.189 9.722 25.158 1.00 65.44 87 GLN A O 1
ATOM 604 N N . HIS A 1 88 ? -11.743 11.026 26.915 1.00 63.19 88 HIS A N 1
ATOM 605 C CA . HIS A 1 88 ? -10.832 11.917 26.191 1.00 63.19 88 HIS A CA 1
ATOM 606 C C . HIS A 1 88 ? -9.504 11.246 25.785 1.00 63.19 88 HIS A C 1
ATOM 608 O O . HIS A 1 88 ? -8.822 11.731 24.886 1.00 63.19 88 HIS A O 1
ATOM 614 N N . CYS A 1 89 ? -9.128 10.142 26.437 1.00 54.19 89 CYS A N 1
ATOM 615 C CA . CYS A 1 89 ? -7.968 9.329 26.073 1.00 54.19 89 CYS A CA 1
ATOM 616 C C . CYS A 1 89 ? -8.283 8.345 24.937 1.00 54.19 89 CYS A C 1
ATOM 618 O O . CYS A 1 89 ? -7.361 7.851 24.289 1.00 54.19 89 CYS A O 1
ATOM 620 N N . PHE A 1 90 ? -9.564 8.045 24.697 1.00 61.34 90 PHE A N 1
ATOM 621 C CA . PHE A 1 90 ? -9.996 7.152 23.629 1.00 61.34 90 PHE A CA 1
ATOM 622 C C . PHE A 1 90 ? -10.482 7.967 22.438 1.00 61.34 90 PHE A C 1
ATOM 624 O O . PHE A 1 90 ? -11.497 8.655 22.489 1.00 61.34 90 PHE A O 1
ATOM 631 N N . ARG A 1 91 ? -9.767 7.856 21.321 1.00 63.56 91 ARG A N 1
ATOM 632 C CA . ARG A 1 91 ? -10.269 8.370 20.050 1.00 63.56 91 ARG A CA 1
ATOM 633 C C . ARG A 1 91 ? -11.430 7.485 19.583 1.00 63.56 91 ARG A C 1
ATOM 635 O O . ARG A 1 91 ? -11.271 6.260 19.623 1.00 63.56 91 ARG A O 1
ATOM 642 N N . PRO A 1 92 ? -12.564 8.044 19.123 1.00 68.88 92 PRO A N 1
ATOM 643 C CA . PRO A 1 92 ? -13.625 7.239 18.536 1.00 68.88 92 PRO A CA 1
ATOM 644 C C . PRO A 1 92 ? -13.060 6.359 17.418 1.00 68.88 92 PRO A C 1
ATOM 646 O O . PRO A 1 92 ? -12.378 6.838 16.510 1.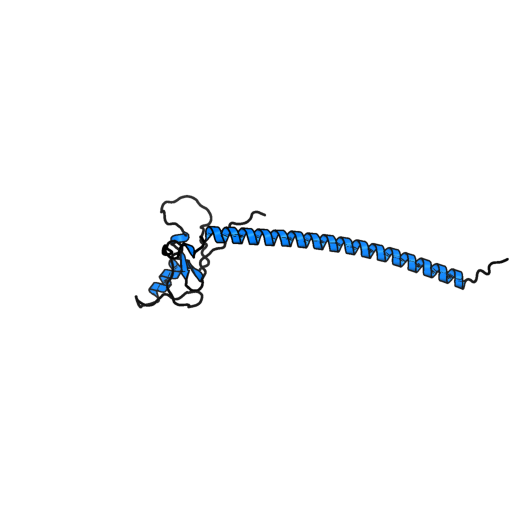00 68.88 92 PRO A O 1
ATOM 649 N N . LEU A 1 93 ? -13.330 5.055 17.497 1.00 68.00 93 LEU A N 1
ATOM 650 C CA . LEU A 1 93 ? -12.843 4.073 16.527 1.00 68.00 93 LEU A CA 1
ATOM 651 C C . LEU A 1 93 ? -13.199 4.435 15.068 1.00 68.00 93 LEU A C 1
ATOM 653 O O . LEU A 1 93 ? -12.342 4.228 14.210 1.00 68.00 93 LEU A O 1
ATOM 657 N N . PRO A 1 94 ? -14.385 5.014 14.767 1.00 68.44 94 PRO A N 1
ATOM 658 C CA . PRO A 1 94 ? -14.698 5.500 13.424 1.00 68.44 94 PRO A CA 1
ATOM 659 C C . PRO A 1 94 ? -13.736 6.572 12.912 1.00 68.44 94 PRO A C 1
ATOM 661 O O . PRO A 1 94 ? -13.265 6.466 11.782 1.00 68.44 94 PRO A O 1
ATOM 664 N N . ASP A 1 95 ? -13.387 7.551 13.748 1.00 71.50 95 ASP A N 1
ATOM 665 C CA . ASP A 1 95 ? -12.494 8.650 13.369 1.00 71.50 95 ASP A CA 1
ATOM 666 C C . ASP A 1 95 ? -11.073 8.132 13.135 1.00 71.50 95 ASP A C 1
ATOM 668 O O . ASP A 1 95 ? -10.440 8.441 12.125 1.00 71.50 95 ASP A O 1
ATOM 672 N N . LEU A 1 96 ? -10.590 7.268 14.036 1.00 74.88 96 LEU A N 1
ATOM 673 C CA . LEU A 1 96 ? -9.282 6.630 13.895 1.00 74.88 96 LEU A CA 1
ATOM 674 C C . LEU A 1 96 ? -9.206 5.776 12.622 1.00 74.88 96 LEU A C 1
ATOM 676 O O . LEU A 1 96 ? -8.219 5.842 11.889 1.00 74.88 96 LEU A O 1
ATOM 680 N N . ALA A 1 97 ? -10.238 4.975 12.352 1.00 72.56 97 ALA A N 1
ATOM 681 C CA . ALA A 1 97 ? -10.293 4.149 11.156 1.00 72.56 97 ALA A CA 1
ATOM 682 C C . ALA A 1 97 ? -10.350 5.003 9.888 1.00 72.56 97 ALA A C 1
ATOM 684 O O . ALA A 1 97 ? -9.633 4.710 8.935 1.00 72.56 97 ALA A O 1
ATOM 685 N N . HIS A 1 98 ? -11.147 6.074 9.880 1.00 77.25 98 HIS A N 1
ATOM 686 C CA . HIS A 1 98 ? -11.229 7.006 8.758 1.00 77.25 98 HIS A CA 1
ATOM 687 C C . HIS A 1 98 ? -9.870 7.646 8.441 1.00 77.25 98 HIS A C 1
ATOM 689 O O . HIS A 1 98 ? -9.448 7.684 7.282 1.00 77.25 98 HIS A O 1
ATOM 695 N N . GLU A 1 99 ? -9.145 8.093 9.465 1.00 79.06 99 GLU A N 1
ATOM 696 C CA . GLU A 1 99 ? -7.808 8.668 9.303 1.00 79.06 99 GLU A CA 1
ATOM 697 C C . GLU A 1 99 ? -6.782 7.647 8.819 1.00 79.06 99 GLU A C 1
ATOM 699 O O . GLU A 1 99 ? -6.032 7.931 7.884 1.00 79.06 99 GLU A O 1
ATOM 704 N N . LEU A 1 100 ? -6.780 6.441 9.396 1.00 82.50 100 LEU A N 1
ATOM 705 C CA . LEU A 1 100 ? -5.934 5.338 8.936 1.00 82.50 100 LEU A CA 1
ATOM 706 C C . LEU A 1 100 ? -6.237 4.975 7.480 1.00 82.50 100 LEU A C 1
ATOM 708 O O . LEU A 1 100 ? -5.313 4.788 6.693 1.00 82.50 100 LEU A O 1
ATOM 712 N N . GLY A 1 101 ? -7.516 4.919 7.104 1.00 82.12 101 GLY A N 1
ATOM 713 C CA . GLY A 1 101 ? -7.948 4.663 5.733 1.00 82.12 101 GLY A CA 1
ATOM 714 C C . GLY A 1 101 ? -7.489 5.754 4.768 1.00 82.12 101 GLY A C 1
ATOM 715 O O . GLY A 1 101 ? -6.994 5.451 3.684 1.00 82.12 101 GLY A O 1
ATOM 716 N N . THR A 1 102 ? -7.572 7.019 5.181 1.00 82.56 102 THR A N 1
ATOM 717 C CA . THR A 1 102 ? -7.093 8.163 4.393 1.00 82.56 102 THR A CA 1
ATOM 718 C C . THR A 1 102 ? -5.578 8.109 4.206 1.00 82.56 102 THR A C 1
ATOM 720 O O . THR A 1 102 ? -5.088 8.240 3.083 1.00 82.56 102 THR A O 1
ATOM 723 N N . ALA A 1 103 ? -4.831 7.847 5.282 1.00 83.38 103 ALA A N 1
ATOM 724 C CA . ALA A 1 103 ? -3.380 7.705 5.236 1.00 83.38 103 ALA A CA 1
ATOM 725 C C . ALA A 1 103 ? -2.953 6.526 4.347 1.00 83.38 103 ALA A C 1
ATOM 727 O O . ALA A 1 103 ? -2.090 6.688 3.486 1.00 83.38 103 ALA A O 1
ATOM 728 N N . ALA A 1 104 ? -3.592 5.363 4.498 1.00 82.75 104 ALA A N 1
ATOM 729 C CA . ALA A 1 104 ? -3.322 4.181 3.683 1.00 82.75 104 ALA A CA 1
ATOM 730 C C . ALA A 1 104 ? -3.670 4.409 2.203 1.00 82.75 104 ALA A C 1
ATOM 732 O O . ALA A 1 104 ? -2.908 4.018 1.314 1.00 82.75 104 ALA A O 1
ATOM 733 N N . GLY A 1 105 ? -4.791 5.081 1.926 1.00 84.88 105 GLY A N 1
ATOM 734 C CA . GLY A 1 105 ? -5.196 5.464 0.575 1.00 84.88 105 GLY A CA 1
ATOM 735 C C . GLY A 1 105 ? -4.174 6.388 -0.085 1.00 84.88 105 GLY A C 1
ATOM 736 O O . GLY A 1 105 ? -3.743 6.121 -1.207 1.00 84.88 105 GLY A O 1
ATOM 737 N N . TRP A 1 106 ? -3.722 7.419 0.636 1.00 92.56 106 TRP A N 1
ATOM 738 C CA . TRP A 1 106 ? -2.681 8.332 0.163 1.00 92.56 106 TRP A CA 1
ATOM 739 C C . TRP A 1 106 ? -1.358 7.605 -0.098 1.00 92.56 106 TRP A C 1
ATOM 741 O O . TRP A 1 106 ? -0.782 7.759 -1.171 1.00 92.56 106 TRP A O 1
ATOM 751 N N . GLN A 1 107 ? -0.906 6.757 0.834 1.00 92.31 107 GLN A N 1
ATOM 752 C CA . GLN A 1 107 ? 0.328 5.978 0.670 1.00 92.31 107 GLN A CA 1
ATOM 753 C C . GLN A 1 107 ? 0.263 5.069 -0.559 1.00 92.31 107 GLN A C 1
ATOM 755 O O . GLN A 1 107 ? 1.210 5.009 -1.341 1.00 92.31 107 GLN A O 1
ATOM 760 N N . THR A 1 108 ? -0.867 4.389 -0.755 1.00 91.06 108 THR A N 1
ATOM 761 C CA . THR A 1 108 ? -1.061 3.479 -1.890 1.00 91.06 108 THR A CA 1
ATOM 762 C C . THR A 1 108 ? -1.058 4.239 -3.215 1.00 91.06 108 THR A C 1
ATOM 764 O O . THR A 1 108 ? -0.384 3.825 -4.158 1.00 91.06 108 THR A O 1
ATOM 767 N N . ALA A 1 109 ? -1.770 5.368 -3.284 1.00 91.88 109 ALA A N 1
ATOM 768 C CA . ALA A 1 109 ? -1.796 6.218 -4.471 1.00 91.88 109 ALA A CA 1
ATOM 769 C C . ALA A 1 109 ? -0.402 6.777 -4.793 1.00 91.88 109 ALA A C 1
ATOM 771 O O . ALA A 1 109 ? 0.058 6.677 -5.929 1.00 91.88 109 ALA A O 1
ATOM 772 N N . HIS A 1 110 ? 0.310 7.276 -3.783 1.00 93.62 110 HIS A N 1
ATOM 773 C CA . HIS A 1 110 ? 1.640 7.842 -3.967 1.00 93.62 110 HIS A CA 1
ATOM 774 C C . HIS A 1 110 ? 2.664 6.798 -4.437 1.00 93.62 110 HIS A C 1
ATOM 776 O O . HIS A 1 110 ? 3.467 7.071 -5.329 1.00 93.62 110 HIS A O 1
ATOM 782 N N . LEU A 1 111 ? 2.619 5.575 -3.897 1.00 95.38 111 LEU A N 1
ATOM 783 C CA . LEU A 1 111 ? 3.475 4.480 -4.365 1.00 95.38 111 LEU A CA 1
ATOM 784 C C . LEU A 1 111 ? 3.174 4.094 -5.818 1.00 95.38 111 LEU A C 1
ATOM 786 O O . LEU A 1 111 ? 4.103 3.807 -6.576 1.00 95.38 111 LEU A O 1
ATOM 790 N N . ALA A 1 112 ? 1.901 4.106 -6.223 1.00 95.69 112 ALA A N 1
ATOM 791 C CA . ALA A 1 112 ? 1.520 3.855 -7.611 1.00 95.69 112 ALA A CA 1
ATOM 792 C C . ALA A 1 112 ? 2.093 4.929 -8.555 1.00 95.69 112 ALA A C 1
ATOM 794 O O . ALA A 1 112 ? 2.712 4.589 -9.564 1.00 95.69 112 ALA A O 1
ATOM 795 N N . GLU A 1 113 ? 1.984 6.209 -8.185 1.00 96.25 113 GLU A N 1
ATOM 796 C CA . GLU A 1 113 ? 2.566 7.326 -8.942 1.00 96.25 113 GLU A CA 1
ATOM 797 C C . GLU A 1 113 ? 4.092 7.217 -9.062 1.00 96.25 113 GLU A C 1
ATOM 799 O O . GLU A 1 113 ? 4.648 7.371 -10.152 1.00 96.25 113 GLU A O 1
ATOM 804 N N . GLN A 1 114 ? 4.786 6.904 -7.962 1.00 96.81 114 GLN A N 1
ATOM 805 C CA . GLN A 1 114 ? 6.237 6.707 -7.973 1.00 96.81 114 GLN A CA 1
ATOM 806 C C . GLN A 1 114 ? 6.645 5.554 -8.893 1.00 96.81 114 GLN A C 1
ATOM 808 O O . GLN A 1 114 ? 7.615 5.663 -9.646 1.00 96.81 114 GLN A O 1
ATOM 813 N N . LEU A 1 115 ? 5.902 4.450 -8.861 1.00 97.81 115 LEU A N 1
ATOM 814 C CA . LEU A 1 115 ? 6.171 3.286 -9.695 1.00 97.81 115 LEU A CA 1
ATOM 815 C C . LEU A 1 115 ? 6.005 3.610 -11.187 1.00 97.81 115 LEU A C 1
ATOM 817 O O . LEU A 1 115 ? 6.838 3.202 -12.002 1.00 97.81 115 LEU A O 1
ATOM 821 N N . ASP A 1 116 ? 4.987 4.386 -11.548 1.00 97.75 116 ASP A N 1
ATOM 822 C CA . ASP A 1 116 ? 4.793 4.841 -12.926 1.00 97.75 116 ASP A CA 1
ATOM 823 C C . ASP A 1 116 ? 5.866 5.846 -13.364 1.00 97.75 116 ASP A C 1
ATOM 825 O O . ASP A 1 116 ? 6.406 5.730 -14.471 1.00 97.75 116 ASP A O 1
ATOM 829 N N . PHE A 1 117 ? 6.281 6.751 -12.474 1.00 97.75 117 PHE A N 1
ATOM 830 C CA . PHE A 1 117 ? 7.429 7.627 -12.710 1.00 97.75 117 PHE A CA 1
ATOM 831 C C . PHE A 1 117 ? 8.712 6.825 -12.992 1.00 97.75 117 PHE A C 1
ATOM 833 O O . PHE A 1 117 ? 9.409 7.084 -13.980 1.00 97.75 117 PHE A O 1
ATOM 840 N N . PHE A 1 118 ? 9.014 5.807 -12.180 1.00 98.00 118 PHE A N 1
ATOM 841 C CA . PHE A 1 118 ? 10.201 4.972 -12.382 1.00 98.00 118 PHE A CA 1
ATOM 842 C C . PHE A 1 118 ? 10.137 4.167 -13.681 1.00 98.00 118 PHE A C 1
ATOM 844 O O . PHE A 1 118 ? 11.142 4.067 -14.389 1.00 98.00 118 PHE A O 1
ATOM 851 N N . LYS A 1 119 ? 8.965 3.638 -14.054 1.00 98.19 119 LYS A N 1
ATOM 852 C CA . LYS A 1 119 ? 8.779 2.974 -15.355 1.00 98.19 119 LYS A CA 1
ATOM 853 C C . LYS A 1 119 ? 9.083 3.917 -16.516 1.00 98.19 119 LYS A C 1
ATOM 855 O O . LYS A 1 119 ? 9.804 3.526 -17.438 1.00 98.19 119 LYS A O 1
ATOM 860 N N . ALA A 1 120 ? 8.579 5.151 -16.459 1.00 98.00 120 ALA A N 1
ATOM 861 C CA . ALA A 1 120 ? 8.846 6.160 -17.478 1.00 98.00 120 ALA A CA 1
ATOM 862 C C . ALA A 1 120 ? 10.350 6.470 -17.576 1.00 98.00 120 ALA A C 1
ATOM 864 O O . ALA A 1 120 ? 10.910 6.474 -18.674 1.00 98.00 120 ALA A O 1
ATOM 865 N N . LYS A 1 121 ? 11.037 6.618 -16.434 1.00 98.19 121 LYS A N 1
ATOM 866 C CA . LYS A 1 121 ? 12.491 6.837 -16.403 1.00 98.19 121 LYS A CA 1
ATOM 867 C C . LYS A 1 121 ? 13.293 5.664 -16.956 1.00 98.19 121 LYS A C 1
ATOM 869 O O . LYS A 1 121 ? 14.227 5.880 -17.727 1.00 98.19 121 LYS A O 1
ATOM 874 N N . CYS A 1 122 ? 12.898 4.431 -16.659 1.00 98.31 122 CYS A N 1
ATOM 875 C CA . CYS A 1 122 ? 13.510 3.246 -17.255 1.00 98.31 122 CYS A CA 1
ATOM 876 C C . CYS A 1 122 ? 13.345 3.218 -18.784 1.00 98.31 122 CYS A C 1
ATOM 878 O O . CYS A 1 122 ? 14.284 2.864 -19.500 1.00 98.31 122 CYS A O 1
ATOM 880 N N . ALA A 1 123 ? 12.172 3.592 -19.303 1.00 98.25 123 ALA A N 1
ATOM 881 C CA . ALA A 1 123 ? 11.937 3.666 -20.745 1.00 98.25 123 ALA A CA 1
ATOM 882 C C . ALA A 1 123 ? 12.806 4.749 -21.412 1.00 98.25 123 ALA A C 1
ATOM 884 O O . ALA A 1 123 ? 13.435 4.493 -22.443 1.00 98.25 123 ALA A O 1
ATOM 885 N N . GLU A 1 124 ? 12.907 5.924 -20.787 1.00 98.12 124 GLU A N 1
ATOM 886 C CA . GLU A 1 124 ? 13.766 7.027 -21.233 1.00 98.12 124 GLU A CA 1
ATOM 887 C C . GLU A 1 124 ? 15.244 6.601 -21.288 1.00 98.12 124 GLU A C 1
ATOM 889 O O . GLU A 1 124 ? 15.915 6.769 -22.310 1.00 98.12 124 GLU A O 1
ATOM 894 N N . GLN A 1 125 ? 15.743 5.969 -20.224 1.00 98.31 125 GLN A N 1
ATOM 895 C CA . GLN A 1 125 ? 17.120 5.479 -20.153 1.00 98.31 125 GLN A CA 1
ATOM 896 C C . GLN A 1 125 ? 17.410 4.401 -21.204 1.00 98.31 125 GLN A C 1
ATOM 898 O O . GLN A 1 125 ? 18.451 4.457 -21.860 1.00 98.31 125 GLN A O 1
ATOM 903 N N . LYS A 1 126 ? 16.485 3.456 -21.428 1.00 98.44 126 LYS A N 1
ATOM 904 C CA . LYS A 1 126 ? 16.613 2.447 -22.497 1.00 98.44 126 LYS A CA 1
ATOM 905 C C . LYS A 1 126 ? 16.735 3.095 -23.877 1.00 98.44 126 LYS A C 1
ATOM 907 O O . LYS A 1 126 ? 17.592 2.695 -24.663 1.00 98.44 126 LYS A O 1
ATOM 912 N N . SER A 1 127 ? 15.916 4.110 -24.156 1.00 98.25 127 SER A N 1
ATOM 913 C CA . SER A 1 127 ? 15.968 4.864 -25.416 1.00 98.25 127 SER A CA 1
ATOM 914 C C . SER A 1 127 ? 17.306 5.591 -25.591 1.00 98.25 127 SER A C 1
ATOM 916 O O . SER A 1 127 ? 17.940 5.516 -26.648 1.00 98.25 127 SER A O 1
ATOM 918 N N . THR A 1 128 ? 17.795 6.239 -24.532 1.00 98.25 128 THR A N 1
ATOM 919 C CA . THR A 1 128 ? 19.101 6.910 -24.538 1.00 98.25 128 THR A CA 1
ATOM 920 C C . THR A 1 128 ? 20.242 5.925 -24.784 1.00 98.25 128 THR A C 1
ATOM 922 O O . THR A 1 128 ? 21.066 6.163 -25.666 1.00 98.25 128 THR A O 1
ATOM 925 N N . LEU A 1 129 ? 20.252 4.779 -24.096 1.00 98.31 129 LEU A N 1
ATOM 926 C CA . LEU A 1 129 ? 21.257 3.733 -24.300 1.00 98.31 129 LEU A CA 1
ATOM 927 C C . LEU A 1 129 ? 21.242 3.182 -25.729 1.00 98.31 129 LEU A C 1
ATOM 929 O O . LEU A 1 129 ? 22.306 3.007 -26.325 1.00 98.31 129 LEU A O 1
ATOM 933 N N . ALA A 1 130 ? 20.060 2.955 -26.308 1.00 98.06 130 ALA A N 1
ATOM 934 C CA . ALA A 1 130 ? 19.939 2.509 -27.694 1.00 98.06 130 ALA A CA 1
ATOM 935 C C . ALA A 1 130 ? 20.574 3.517 -28.668 1.00 98.06 130 ALA A C 1
ATOM 937 O O . ALA A 1 130 ? 21.347 3.132 -29.549 1.00 98.06 130 ALA A O 1
ATOM 938 N N . ARG A 1 131 ? 20.320 4.815 -28.462 1.00 97.94 131 ARG A N 1
ATOM 939 C CA . ARG A 1 131 ? 20.897 5.903 -29.265 1.00 97.94 131 ARG A CA 1
ATOM 940 C C . ARG A 1 131 ? 22.417 5.972 -29.133 1.00 97.94 131 ARG A C 1
ATOM 942 O O . ARG A 1 131 ? 23.112 5.983 -30.145 1.00 97.94 131 ARG A O 1
ATOM 949 N N . CYS A 1 132 ? 22.939 5.935 -27.906 1.00 97.88 132 CYS A N 1
ATOM 950 C CA . CYS A 1 132 ? 24.381 5.877 -27.657 1.00 97.88 132 CYS A CA 1
ATOM 951 C C . CYS A 1 132 ? 25.020 4.651 -28.325 1.00 97.88 132 CYS A C 1
ATOM 953 O O . CYS A 1 132 ? 26.103 4.752 -28.897 1.00 97.88 132 CYS A O 1
ATOM 955 N N . GLY A 1 133 ? 24.336 3.502 -28.312 1.00 98.12 133 GLY A N 1
ATOM 956 C CA . GLY A 1 133 ? 24.781 2.293 -29.001 1.00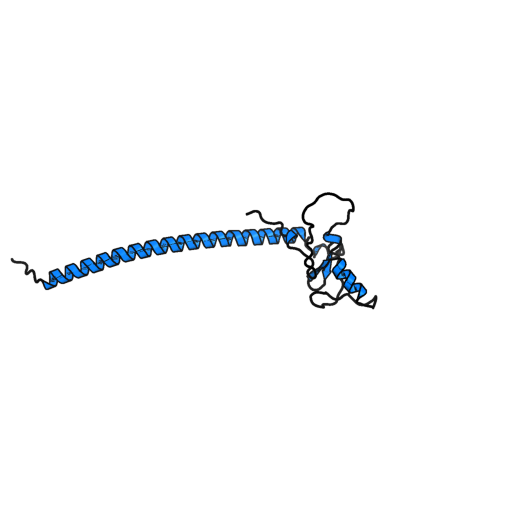 98.12 133 GLY A CA 1
ATOM 957 C C . GLY A 1 133 ? 24.886 2.464 -30.520 1.00 98.12 133 GLY A C 1
ATOM 958 O O . GLY A 1 133 ? 25.842 1.975 -31.125 1.00 98.12 133 GLY A O 1
ATOM 959 N N . VAL A 1 134 ? 23.943 3.177 -31.142 1.00 98.06 134 VAL A N 1
ATOM 960 C CA . VAL A 1 134 ? 23.994 3.515 -32.576 1.00 98.06 134 VAL A CA 1
ATOM 961 C C . VAL A 1 134 ? 25.169 4.446 -32.878 1.00 98.06 134 VAL A C 1
ATOM 963 O O . VAL A 1 134 ? 25.951 4.157 -33.783 1.00 98.06 134 VAL A O 1
ATOM 966 N N . GLU A 1 135 ? 25.346 5.514 -32.099 1.00 97.81 135 GLU A N 1
ATOM 967 C CA . GLU A 1 135 ? 26.459 6.456 -32.288 1.00 97.81 135 GLU A CA 1
ATOM 968 C C . GLU A 1 135 ? 27.824 5.781 -32.098 1.00 97.81 135 GLU A C 1
ATOM 970 O O . GLU A 1 135 ? 28.734 5.953 -32.911 1.00 97.81 135 GLU A O 1
ATOM 975 N N . LEU A 1 136 ? 27.954 4.903 -31.101 1.00 97.62 136 LEU A N 1
ATOM 976 C CA . LEU A 1 136 ? 29.179 4.135 -30.886 1.00 97.62 136 LEU A CA 1
ATOM 977 C C . LEU A 1 136 ? 29.505 3.222 -32.079 1.00 97.62 136 LEU A C 1
ATOM 979 O O . LEU A 1 136 ? 30.671 3.091 -32.455 1.00 97.62 136 LEU A O 1
ATOM 983 N N . LYS A 1 137 ? 28.494 2.592 -32.696 1.00 97.56 137 LYS A N 1
ATOM 984 C CA . LYS A 1 137 ? 28.685 1.783 -33.913 1.00 97.56 137 LYS A CA 1
ATOM 985 C C . LYS A 1 137 ? 29.171 2.639 -35.085 1.00 97.56 137 LYS A C 1
ATOM 987 O O . LYS A 1 137 ? 30.103 2.222 -35.771 1.00 97.56 137 LYS A O 1
ATOM 992 N N . LYS A 1 138 ? 28.602 3.836 -35.276 1.00 97.19 138 LYS A N 1
ATOM 993 C CA . LYS A 1 138 ? 29.050 4.786 -36.311 1.00 97.19 138 LYS A CA 1
ATOM 994 C C . LYS A 1 138 ? 30.509 5.190 -36.105 1.00 97.19 138 LYS A C 1
ATOM 996 O O . LYS A 1 138 ? 31.304 5.094 -37.036 1.00 97.19 138 LYS A O 1
ATOM 1001 N N . LEU A 1 139 ? 30.889 5.552 -34.878 1.00 96.94 139 LEU A N 1
ATOM 1002 C CA . LEU A 1 139 ? 32.272 5.910 -34.546 1.00 96.94 139 LEU A CA 1
ATOM 1003 C C . LEU A 1 139 ? 33.247 4.750 -34.785 1.00 96.94 139 LEU A C 1
ATOM 1005 O O . LEU A 1 139 ? 34.339 4.960 -35.311 1.00 96.94 139 LEU A O 1
ATOM 1009 N N . LYS A 1 140 ? 32.854 3.513 -34.453 1.00 96.69 140 LYS A N 1
ATOM 1010 C CA . LYS A 1 140 ? 33.662 2.319 -34.753 1.00 96.69 140 LYS A CA 1
ATOM 1011 C C . LYS A 1 140 ? 33.853 2.117 -36.258 1.00 96.69 140 LYS A C 1
ATOM 1013 O O . LYS A 1 140 ? 34.971 1.827 -36.677 1.00 96.69 140 LYS A O 1
ATOM 1018 N N . ALA A 1 141 ? 32.801 2.295 -37.057 1.00 95.69 141 ALA A N 1
ATOM 1019 C CA . ALA A 1 141 ? 32.883 2.191 -38.513 1.00 95.69 141 ALA A CA 1
ATOM 1020 C C . ALA A 1 141 ? 33.805 3.269 -39.106 1.00 95.69 141 ALA A C 1
ATOM 1022 O O . ALA A 1 141 ? 34.711 2.944 -39.870 1.00 95.69 141 ALA A O 1
ATOM 1023 N N . LEU A 1 142 ? 33.652 4.529 -38.681 1.00 95.31 142 LEU A N 1
ATOM 1024 C CA . LEU A 1 142 ? 34.522 5.633 -39.103 1.00 95.31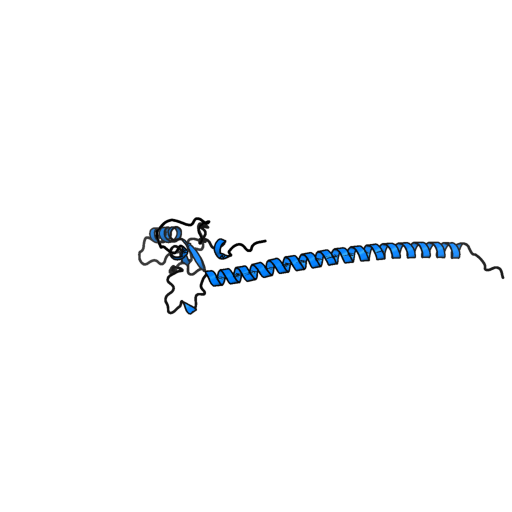 142 LEU A CA 1
ATOM 1025 C C . LEU A 1 142 ? 35.989 5.378 -38.745 1.00 95.31 142 LEU A C 1
ATOM 1027 O O . LEU A 1 142 ? 36.864 5.533 -39.594 1.00 95.31 142 LEU A O 1
ATOM 1031 N N . LYS A 1 143 ? 36.263 4.920 -37.516 1.00 95.19 143 LYS A N 1
ATOM 1032 C CA . LYS A 1 143 ? 37.614 4.536 -37.085 1.00 95.19 143 LYS A CA 1
ATOM 1033 C C . LYS A 1 143 ? 38.201 3.438 -37.976 1.00 95.19 143 LYS A C 1
ATOM 1035 O O . LYS A 1 143 ? 39.379 3.504 -38.322 1.00 95.19 143 LYS A O 1
ATOM 1040 N N . GLN A 1 144 ? 37.402 2.436 -38.344 1.00 93.88 144 GLN A N 1
ATOM 1041 C CA . GLN A 1 144 ? 37.846 1.359 -39.226 1.00 93.88 144 GLN A CA 1
ATOM 1042 C C . GLN A 1 144 ? 38.172 1.882 -40.633 1.00 93.88 144 GLN A C 1
ATOM 1044 O O . GLN A 1 144 ? 39.235 1.554 -41.155 1.00 93.88 144 GLN A O 1
ATOM 1049 N N . CYS A 1 145 ? 37.316 2.729 -41.214 1.00 89.69 145 CYS A N 1
ATOM 1050 C CA . CYS A 1 145 ? 37.572 3.367 -42.509 1.00 89.69 145 CYS A CA 1
ATOM 1051 C C . CYS A 1 145 ? 38.852 4.211 -42.481 1.00 89.69 145 CYS A C 1
ATOM 1053 O O . CYS A 1 145 ? 39.711 4.042 -43.342 1.00 89.69 145 CYS A O 1
ATOM 1055 N N . ALA A 1 146 ? 39.026 5.054 -41.458 1.00 89.81 146 ALA A N 1
ATOM 1056 C CA . ALA A 1 146 ? 40.230 5.865 -41.290 1.00 89.81 146 ALA A CA 1
ATOM 1057 C C . ALA A 1 146 ? 41.497 5.000 -41.200 1.00 89.81 146 ALA A C 1
ATOM 1059 O O . ALA A 1 146 ? 42.514 5.323 -41.811 1.00 89.81 146 ALA A O 1
ATOM 1060 N N . ARG A 1 147 ? 41.431 3.859 -40.499 1.00 90.56 147 ARG A N 1
ATOM 1061 C CA . ARG A 1 147 ? 42.552 2.912 -40.420 1.00 90.56 147 ARG A CA 1
ATOM 1062 C C . ARG A 1 147 ? 42.897 2.315 -41.785 1.00 90.56 147 ARG A C 1
ATOM 1064 O O . ARG A 1 147 ? 44.073 2.205 -42.102 1.00 90.56 147 ARG A O 1
ATOM 1071 N N . VAL A 1 148 ? 41.896 1.947 -42.589 1.00 84.44 148 VAL A N 1
ATOM 1072 C CA . VAL A 1 148 ? 42.114 1.421 -43.949 1.00 84.44 148 VAL A CA 1
ATOM 1073 C C . VAL A 1 148 ? 42.764 2.476 -44.846 1.00 84.44 148 VAL A C 1
ATOM 1075 O O . VAL A 1 148 ? 43.753 2.166 -45.500 1.00 84.44 148 VAL A O 1
ATOM 1078 N N . VAL A 1 149 ? 42.279 3.722 -44.822 1.00 81.25 149 VAL A N 1
ATOM 1079 C CA . VAL A 1 149 ? 42.858 4.830 -45.608 1.00 81.25 149 VAL A CA 1
ATOM 1080 C C . VAL A 1 149 ? 44.323 5.076 -45.233 1.00 81.25 149 VAL A C 1
ATOM 1082 O O . VAL A 1 149 ? 45.169 5.189 -46.116 1.00 81.25 149 VAL A O 1
ATOM 1085 N N . LEU A 1 150 ? 44.644 5.087 -43.934 1.00 79.75 150 LEU A N 1
ATOM 1086 C CA . LEU A 1 150 ? 46.024 5.235 -43.458 1.00 79.75 150 LEU A CA 1
ATOM 1087 C C . LEU A 1 150 ? 46.919 4.052 -43.868 1.00 79.75 150 LEU A C 1
ATOM 1089 O O . LEU A 1 150 ? 48.077 4.258 -44.220 1.00 79.75 150 LEU A O 1
ATOM 1093 N N . CYS A 1 151 ? 46.400 2.818 -43.857 1.00 75.12 151 CYS A N 1
ATOM 1094 C CA . CYS A 1 151 ? 47.151 1.629 -44.276 1.00 75.12 151 CYS A CA 1
ATOM 1095 C C . CYS A 1 151 ? 47.337 1.522 -45.797 1.00 75.12 151 CYS A C 1
ATOM 1097 O O . CYS A 1 151 ? 48.316 0.924 -46.235 1.00 75.12 151 CYS A O 1
ATOM 1099 N N . MET A 1 152 ? 46.428 2.082 -46.601 1.00 71.88 152 MET A N 1
ATOM 1100 C CA . MET A 1 152 ? 46.530 2.059 -48.066 1.00 71.88 152 MET A CA 1
ATOM 1101 C C . MET A 1 152 ? 47.507 3.090 -48.634 1.00 71.88 152 MET A C 1
ATOM 1103 O O . MET A 1 152 ? 47.694 3.119 -49.845 1.00 71.88 152 MET A O 1
ATOM 1107 N N . GLY A 1 153 ? 48.168 3.886 -47.785 1.00 58.66 153 GLY A N 1
ATOM 1108 C CA . GLY A 1 153 ? 49.333 4.665 -48.189 1.00 58.66 153 GLY A CA 1
ATOM 1109 C C . GLY A 1 153 ? 49.069 5.542 -49.408 1.00 58.66 153 GLY A C 1
ATOM 1110 O O . GLY A 1 153 ? 49.860 5.524 -50.348 1.00 58.66 153 GLY A O 1
ATOM 1111 N N . ILE A 1 154 ? 47.970 6.304 -49.403 1.00 58.75 154 ILE A N 1
ATOM 1112 C CA . ILE A 1 154 ? 47.815 7.404 -50.354 1.00 58.75 154 ILE A CA 1
ATOM 1113 C C . ILE A 1 154 ? 48.889 8.427 -49.980 1.00 58.75 154 ILE A C 1
ATOM 1115 O O . ILE A 1 154 ? 48.698 9.263 -49.097 1.00 58.75 154 ILE A O 1
ATOM 1119 N N . ARG A 1 155 ? 50.066 8.299 -50.604 1.00 51.88 155 ARG A N 1
ATOM 1120 C CA . ARG A 1 155 ? 51.021 9.399 -50.686 1.00 51.88 155 ARG A CA 1
ATOM 1121 C C . ARG A 1 155 ? 50.262 10.547 -51.348 1.00 51.88 155 ARG A C 1
ATOM 1123 O O . ARG A 1 155 ? 49.705 10.319 -52.422 1.00 51.88 155 ARG A O 1
ATOM 1130 N N . PRO A 1 156 ? 50.197 11.738 -50.739 1.00 49.50 156 PRO A N 1
ATOM 1131 C CA . PRO A 1 156 ? 49.796 12.908 -51.493 1.00 49.50 156 PRO A CA 1
ATOM 1132 C C . PRO A 1 156 ? 50.840 13.068 -52.601 1.00 49.50 156 PRO A C 1
ATOM 1134 O O . PRO A 1 156 ? 52.011 13.324 -52.318 1.00 49.50 156 PRO A O 1
ATOM 1137 N N . GLU A 1 157 ? 50.450 12.788 -53.845 1.00 49.31 157 GLU A N 1
ATOM 1138 C CA . GLU A 1 157 ? 51.219 13.270 -54.983 1.00 49.31 157 GLU A CA 1
ATOM 1139 C C . GLU A 1 157 ? 51.145 14.800 -54.963 1.00 49.31 157 GLU A C 1
ATOM 1141 O O . GLU A 1 157 ? 50.103 15.372 -54.636 1.00 49.31 157 GLU A O 1
ATOM 1146 N N . HIS A 1 158 ? 52.317 15.391 -55.185 1.00 44.03 158 HIS A N 1
ATOM 1147 C CA . HIS A 1 158 ? 52.651 16.810 -55.102 1.00 44.03 158 HIS A CA 1
ATOM 1148 C C . HIS A 1 158 ? 51.639 17.761 -55.744 1.00 44.03 158 HIS A C 1
ATOM 1150 O O . HIS A 1 158 ? 51.148 17.450 -56.851 1.00 44.03 158 HIS A O 1
#

InterPro domains:
  IPR001841 Zinc finger, RING-type [PS50089] (12-70)
  IPR013083 Zinc finger, RING/FYVE/PHD-type [G3DSA:3.30.40.10] (7-79)

Sequence (158 aa):
MQATDPLAHLACSSCRRPLSPPGTASSSTSLNPASLFSLAPCGHILCGPCTNALVTATHSPDAAPLCPVCGVQGHLVPLDQAPSSVQHCFRPLPDLAHELGTAAGWQTAHLAEQLDFFKAKCAEQKSTLARCGVELKKLKALKQCARVVLCMGIRPEH

Organism: NCBI:txid5288